Protein AF-A0A9W6Z9N2-F1 (afdb_monomer_lite)

Radius of gyration: 21.75 Å; chains: 1; bounding box: 76×31×56 Å

Organism: NCBI:txid1714387

Foldseek 3Di:
DVVVVVVVVVVVVVVLVVLVVQEDDLVQLCQQLRDQLSVCCVPPVPVLSVQLVVQCVVVVDPRSLQSNLLSSNCRNPVVVSVVVVVCCVVVVDPDDRSSDTDDPVCVVVVVVVVCVVCVVVVVVVVCVVVDDPDDD

Structure (mmCIF, N/CA/C/O backbone):
data_AF-A0A9W6Z9N2-F1
#
_entry.id   AF-A0A9W6Z9N2-F1
#
loop_
_atom_site.group_PDB
_atom_site.id
_atom_site.type_symbol
_atom_site.label_atom_id
_atom_site.label_alt_id
_atom_site.label_comp_id
_atom_site.label_asym_id
_atom_site.label_entity_id
_atom_site.label_seq_id
_atom_site.pdbx_PDB_ins_code
_atom_site.Cartn_x
_atom_site.Cartn_y
_atom_site.Cartn_z
_atom_site.occupancy
_atom_site.B_iso_or_equiv
_atom_site.auth_seq_id
_atom_site.auth_comp_id
_atom_site.auth_asym_id
_atom_site.auth_atom_id
_atom_site.pdbx_PDB_model_num
ATOM 1 N N . MET A 1 1 ? -39.155 11.935 13.699 1.00 63.06 1 MET A N 1
ATOM 2 C CA . MET A 1 1 ? -38.321 10.783 13.287 1.00 63.06 1 MET A CA 1
ATOM 3 C C . MET A 1 1 ? -37.418 11.135 12.101 1.00 63.06 1 MET A C 1
ATOM 5 O O . MET A 1 1 ? -36.252 10.777 12.139 1.00 63.06 1 MET A O 1
ATOM 9 N N . GLU A 1 2 ? -37.889 11.918 11.119 1.00 72.62 2 GLU A N 1
ATOM 10 C CA . GLU A 1 2 ? -37.083 12.379 9.965 1.00 72.62 2 GLU A CA 1
ATOM 11 C C . GLU A 1 2 ? -35.822 13.181 10.333 1.00 72.62 2 GLU A C 1
ATOM 13 O O . GLU A 1 2 ? -34.758 12.938 9.773 1.00 72.62 2 GLU A O 1
ATOM 18 N N . MET A 1 3 ? -35.893 14.067 11.334 1.00 73.31 3 MET A N 1
ATOM 19 C CA . MET A 1 3 ? -34.733 14.867 11.763 1.00 73.31 3 MET A CA 1
ATOM 20 C C . MET A 1 3 ? -33.562 14.018 12.282 1.00 73.31 3 MET A C 1
ATOM 22 O O . MET A 1 3 ? -32.408 14.356 12.044 1.00 73.31 3 MET A O 1
ATOM 26 N N . ALA A 1 4 ? -33.840 12.894 12.950 1.00 75.69 4 ALA A N 1
ATOM 27 C CA . ALA A 1 4 ? -32.794 11.991 13.431 1.00 75.69 4 ALA A CA 1
ATOM 28 C C . ALA A 1 4 ? -32.099 11.266 12.268 1.00 75.69 4 ALA A C 1
ATOM 30 O O . ALA A 1 4 ? -30.886 11.085 12.292 1.00 75.69 4 ALA A O 1
ATOM 31 N N . LEU A 1 5 ? -32.853 10.910 11.223 1.00 77.25 5 LEU A N 1
ATOM 32 C CA . LEU A 1 5 ? -32.316 10.254 10.031 1.00 77.25 5 LEU A CA 1
ATOM 33 C C . LEU A 1 5 ? -31.390 11.190 9.238 1.00 77.25 5 LEU A C 1
ATOM 35 O O . LEU A 1 5 ? -30.317 10.775 8.806 1.00 77.25 5 LEU A O 1
ATOM 39 N N . ILE A 1 6 ? -31.776 12.463 9.102 1.00 79.94 6 ILE A N 1
ATOM 40 C CA . ILE A 1 6 ? -30.977 13.493 8.420 1.00 79.94 6 ILE A CA 1
ATOM 41 C C . ILE A 1 6 ? -29.659 13.743 9.162 1.00 79.94 6 ILE A C 1
ATOM 43 O O . ILE A 1 6 ? -28.604 13.803 8.535 1.00 79.94 6 ILE A O 1
ATOM 47 N N . TYR A 1 7 ? -29.694 13.832 10.495 1.00 75.81 7 TYR A N 1
ATOM 48 C CA . TYR A 1 7 ? -28.484 14.011 11.304 1.00 75.81 7 TYR A CA 1
ATOM 49 C C . TYR A 1 7 ? -27.525 12.821 11.203 1.00 75.81 7 TYR A C 1
ATOM 51 O O . TYR A 1 7 ? -26.319 13.021 11.083 1.00 75.81 7 TYR A O 1
ATOM 59 N N . VAL A 1 8 ? -28.046 11.590 11.213 1.00 78.50 8 VAL A N 1
ATOM 60 C CA . VAL A 1 8 ? -27.226 10.380 11.047 1.00 78.50 8 VAL A CA 1
ATOM 61 C C . VAL A 1 8 ? -26.595 10.329 9.652 1.00 78.50 8 VAL A C 1
ATOM 63 O O . VAL A 1 8 ? -25.409 10.033 9.538 1.00 78.50 8 VAL A O 1
ATOM 66 N N . LEU A 1 9 ? -27.340 10.683 8.601 1.00 74.12 9 LEU A N 1
ATOM 67 C CA . LEU A 1 9 ? -26.814 10.757 7.232 1.00 74.12 9 LEU A CA 1
ATOM 68 C C . LEU A 1 9 ? -25.728 11.830 7.072 1.00 74.12 9 LEU A C 1
ATOM 70 O O . LEU A 1 9 ? -24.705 11.573 6.440 1.00 74.12 9 LEU A O 1
ATOM 74 N N . LEU A 1 10 ? -25.915 13.006 7.676 1.00 72.56 10 LEU A N 1
ATOM 75 C CA . LEU A 1 10 ? -24.905 14.069 7.689 1.00 72.56 10 LEU A CA 1
ATOM 76 C C . LEU A 1 10 ? -23.636 13.642 8.434 1.00 72.56 10 LEU A C 1
ATOM 78 O O . LEU A 1 10 ? -22.532 13.886 7.950 1.00 72.56 10 LEU A O 1
ATOM 82 N N . LEU A 1 11 ? -23.783 12.965 9.576 1.00 72.75 11 LEU A N 1
ATOM 83 C CA . LEU A 1 11 ? -22.654 12.443 10.346 1.00 72.75 11 LEU A CA 1
ATOM 84 C C . LEU A 1 11 ? -21.871 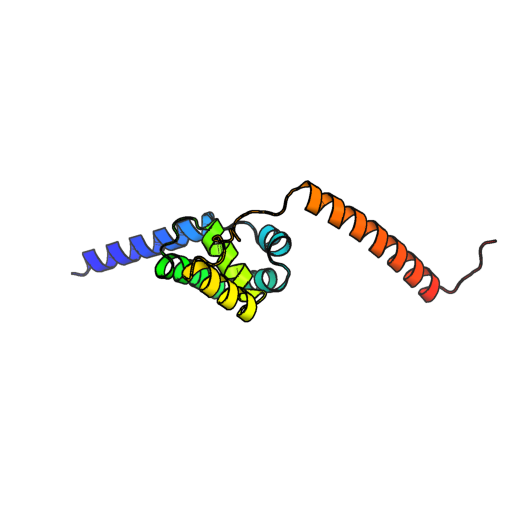11.388 9.557 1.00 72.75 11 LEU A C 1
ATOM 86 O O . LEU A 1 11 ? -20.651 11.499 9.458 1.00 72.75 11 LEU A O 1
ATOM 90 N N . LEU A 1 12 ? -22.558 10.426 8.935 1.00 71.12 12 LEU A N 1
ATOM 91 C CA . LEU A 1 12 ? -21.923 9.396 8.105 1.00 71.12 12 LEU A CA 1
ATOM 92 C C . LEU A 1 12 ? -21.197 10.006 6.899 1.00 71.12 12 LEU A C 1
ATOM 94 O O . LEU A 1 12 ? -20.041 9.679 6.652 1.00 71.12 12 LEU A O 1
ATOM 98 N N . SER A 1 13 ? -21.831 10.956 6.205 1.00 72.38 13 SER A N 1
ATOM 99 C CA . SER A 1 13 ? -21.209 11.658 5.078 1.00 72.38 13 SER A CA 1
ATOM 100 C C . SER A 1 13 ? -19.962 12.435 5.500 1.00 72.38 13 SER A C 1
ATOM 102 O O . SER A 1 13 ? -18.956 12.399 4.791 1.00 72.38 13 SER A O 1
ATOM 104 N N . SER A 1 14 ? -20.002 13.108 6.653 1.00 70.00 14 SER A N 1
ATOM 105 C CA . SER A 1 14 ? -18.847 13.846 7.168 1.00 70.00 14 SER A CA 1
ATOM 106 C C . SER A 1 14 ? -17.695 12.921 7.568 1.00 70.00 14 SER A C 1
ATOM 108 O O . SER A 1 14 ? -16.542 13.243 7.289 1.00 70.00 14 SER A O 1
ATOM 110 N N . ALA A 1 15 ? -17.993 11.748 8.137 1.00 71.50 15 ALA A N 1
ATOM 111 C CA . ALA A 1 15 ? 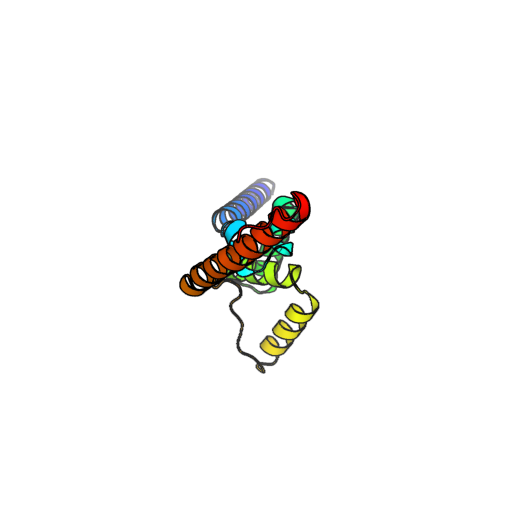-16.989 10.766 8.533 1.00 71.50 15 ALA A CA 1
ATOM 112 C C . ALA A 1 15 ? -16.238 10.197 7.317 1.00 71.50 15 ALA A C 1
ATOM 114 O O . ALA A 1 15 ? -15.007 10.231 7.293 1.00 71.50 15 ALA A O 1
ATOM 115 N N . SER A 1 16 ? -16.949 9.784 6.265 1.00 70.88 16 SER A N 1
ATOM 116 C CA . SER A 1 16 ? -16.310 9.307 5.028 1.00 70.88 16 SER A CA 1
ATOM 117 C C . SER A 1 16 ? -15.466 10.393 4.350 1.00 70.88 16 SER A C 1
ATOM 119 O O . SER A 1 16 ? -14.359 10.139 3.869 1.00 70.88 16 SER A O 1
ATOM 121 N N . LEU A 1 17 ? -15.921 11.652 4.391 1.00 74.56 17 LEU A N 1
ATOM 122 C CA . LEU A 1 17 ? -15.129 12.782 3.897 1.00 74.56 17 LEU A CA 1
ATOM 123 C C . LEU A 1 17 ? -13.842 12.987 4.711 1.00 74.56 17 LEU A C 1
ATOM 125 O O . LEU A 1 17 ? -12.792 13.269 4.143 1.00 74.56 17 LEU A O 1
ATOM 129 N N . THR A 1 18 ? -13.890 12.815 6.034 1.00 75.56 18 THR A N 1
ATOM 130 C CA . THR A 1 18 ? -12.683 12.922 6.869 1.00 75.56 18 THR A CA 1
ATOM 131 C C . THR A 1 18 ? -11.691 11.790 6.630 1.00 75.56 18 THR A C 1
ATOM 133 O O . THR A 1 18 ? -10.491 12.055 6.596 1.00 75.56 18 THR A O 1
ATOM 136 N N . VAL A 1 19 ? -12.169 10.561 6.405 1.00 78.50 19 VAL A N 1
ATOM 137 C CA . VAL A 1 19 ? -11.306 9.415 6.085 1.00 78.50 19 VAL A CA 1
ATOM 138 C C . VAL A 1 19 ? -10.584 9.660 4.766 1.00 78.50 19 VAL A C 1
ATOM 140 O O . VAL A 1 19 ? -9.359 9.580 4.731 1.00 78.50 19 VAL A O 1
ATOM 143 N N . SER A 1 20 ? -11.307 10.043 3.707 1.00 77.56 20 SER A N 1
ATOM 144 C CA . SER A 1 20 ? -10.704 10.292 2.388 1.00 77.56 20 SER A CA 1
ATOM 145 C C . SER A 1 20 ? -9.612 11.373 2.410 1.00 77.56 20 SER A C 1
ATOM 147 O O . SER A 1 20 ? -8.585 11.209 1.750 1.00 77.56 20 SER A O 1
ATOM 149 N N . LEU A 1 21 ? -9.764 12.432 3.220 1.00 82.44 21 LEU A N 1
ATOM 150 C CA . LEU A 1 21 ? -8.725 13.457 3.405 1.00 82.44 21 LEU A CA 1
ATOM 151 C C . LEU A 1 21 ? -7.475 12.952 4.145 1.00 82.44 21 LEU A C 1
ATOM 153 O O . LEU A 1 21 ? -6.406 13.542 3.989 1.00 82.44 21 LEU A O 1
ATOM 157 N N . GLN A 1 22 ? -7.599 11.911 4.969 1.00 86.50 22 GLN A N 1
ATOM 158 C CA . GLN A 1 22 ? -6.504 11.373 5.785 1.00 86.50 22 GLN A CA 1
ATOM 159 C C . GLN A 1 22 ? -5.713 10.261 5.086 1.00 86.50 22 GLN A C 1
ATOM 161 O O . GLN A 1 22 ? -4.627 9.902 5.545 1.00 86.50 22 GLN A O 1
ATOM 166 N N . LEU A 1 23 ? -6.218 9.730 3.969 1.00 89.25 23 LEU A N 1
ATOM 167 C CA . LEU A 1 23 ? -5.525 8.702 3.198 1.00 89.25 23 LEU A CA 1
ATOM 168 C C . LEU A 1 23 ? -4.193 9.229 2.656 1.00 89.25 23 LEU A C 1
ATOM 170 O O . LEU A 1 23 ? -4.132 10.268 1.993 1.00 89.25 23 LEU A O 1
ATOM 174 N N . TYR A 1 24 ? -3.118 8.460 2.833 1.00 91.12 24 TYR A N 1
ATOM 175 C CA . TYR A 1 24 ? -1.851 8.774 2.172 1.00 91.12 24 TYR A CA 1
ATOM 176 C C . TYR A 1 24 ? -1.993 8.652 0.652 1.00 91.12 24 TYR A C 1
ATOM 178 O O . TYR A 1 24 ? -2.917 8.014 0.158 1.00 91.12 24 TYR A O 1
ATOM 186 N N . SER A 1 25 ? -1.088 9.253 -0.126 1.00 91.69 25 SER A N 1
ATOM 187 C CA . SER A 1 25 ? -1.212 9.328 -1.594 1.00 91.69 25 SER A CA 1
ATOM 188 C C . SER A 1 25 ? -1.151 7.955 -2.300 1.00 91.69 25 SER A C 1
ATOM 190 O O . SER A 1 25 ? -0.530 7.028 -1.772 1.00 91.69 25 SER A O 1
ATOM 192 N N . PRO A 1 26 ? -1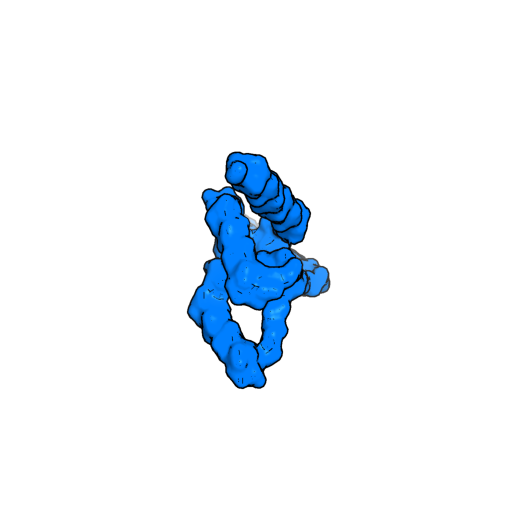.710 7.798 -3.519 1.00 91.94 26 PRO A N 1
ATOM 193 C CA . PRO A 1 26 ? -1.557 6.563 -4.300 1.00 91.94 26 PRO A CA 1
ATOM 194 C C . PRO A 1 26 ? -0.091 6.201 -4.572 1.00 91.94 26 PRO A C 1
ATOM 196 O O . PRO A 1 26 ? 0.275 5.030 -4.564 1.00 91.94 26 PRO A O 1
ATOM 199 N N . VAL A 1 27 ? 0.781 7.197 -4.751 1.00 90.44 27 VAL A N 1
ATOM 200 C CA . VAL A 1 27 ? 2.225 6.963 -4.912 1.00 90.44 27 VAL A CA 1
ATOM 201 C C . VAL A 1 27 ? 2.810 6.334 -3.648 1.00 90.44 27 VAL A C 1
ATOM 203 O O . VAL A 1 27 ? 3.615 5.411 -3.729 1.00 90.44 27 VAL A O 1
ATOM 206 N N . SER A 1 28 ? 2.365 6.773 -2.470 1.00 89.00 28 SER A N 1
ATOM 207 C CA . SER A 1 28 ? 2.757 6.154 -1.204 1.00 89.00 28 SER A CA 1
ATOM 208 C C . SER A 1 28 ? 2.275 4.702 -1.115 1.00 89.00 28 SER A C 1
ATOM 210 O O . SER A 1 28 ? 3.065 3.859 -0.702 1.00 89.00 28 SER A O 1
ATOM 212 N N . THR A 1 29 ? 1.053 4.383 -1.570 1.00 92.00 29 THR A N 1
ATOM 213 C CA . THR A 1 29 ? 0.571 2.991 -1.706 1.00 92.00 29 THR A CA 1
ATOM 214 C C . THR A 1 29 ? 1.516 2.161 -2.576 1.00 92.00 29 THR A C 1
ATOM 216 O O . THR A 1 29 ? 1.954 1.093 -2.152 1.00 92.00 29 THR A O 1
ATOM 219 N N . LEU A 1 30 ? 1.882 2.669 -3.760 1.00 91.62 30 LEU A N 1
ATOM 220 C CA . LEU A 1 30 ? 2.777 1.975 -4.690 1.00 91.62 30 LEU A CA 1
ATOM 221 C C . LEU A 1 30 ? 4.139 1.673 -4.054 1.00 91.62 30 LEU A C 1
ATOM 223 O O . LEU A 1 30 ? 4.640 0.556 -4.162 1.00 91.62 30 LEU A O 1
ATOM 227 N N . LEU A 1 31 ? 4.724 2.662 -3.376 1.00 88.50 31 LEU A N 1
ATOM 228 C CA . LEU A 1 31 ? 6.035 2.536 -2.735 1.00 88.50 31 LEU A CA 1
ATOM 229 C C . LEU A 1 31 ? 6.023 1.621 -1.501 1.00 88.50 31 LEU A C 1
ATOM 231 O O . LEU A 1 31 ? 7.047 1.022 -1.183 1.00 88.50 31 LEU A O 1
ATOM 235 N N . ARG A 1 32 ? 4.891 1.536 -0.793 1.00 87.44 32 ARG A N 1
ATOM 236 C CA . ARG A 1 32 ? 4.733 0.754 0.444 1.00 87.44 32 ARG A CA 1
ATOM 237 C C . ARG A 1 32 ? 4.351 -0.694 0.167 1.00 87.44 32 ARG A C 1
ATOM 239 O O . ARG A 1 32 ? 5.037 -1.610 0.607 1.00 87.44 32 ARG A O 1
ATOM 246 N N . ASN A 1 33 ? 3.259 -0.873 -0.567 1.00 87.62 33 ASN A N 1
ATOM 247 C CA . ASN A 1 33 ? 2.529 -2.134 -0.677 1.00 87.62 33 ASN A CA 1
ATOM 248 C C . ASN A 1 33 ? 2.481 -2.667 -2.117 1.00 87.62 33 ASN A C 1
ATOM 250 O O . ASN A 1 33 ? 1.970 -3.757 -2.368 1.00 87.62 33 ASN A O 1
ATOM 254 N N . GLY A 1 34 ? 3.053 -1.924 -3.068 1.00 89.81 34 GLY A N 1
ATOM 255 C CA . GLY A 1 34 ? 3.262 -2.383 -4.432 1.00 89.81 34 GLY A CA 1
ATOM 256 C C . GLY A 1 34 ? 2.137 -2.023 -5.410 1.00 89.81 34 GLY A C 1
ATOM 257 O O . GLY A 1 34 ? 1.249 -1.218 -5.118 1.00 89.81 34 GLY A O 1
ATOM 258 N N . PRO A 1 35 ? 2.196 -2.587 -6.629 1.00 93.69 35 PRO A N 1
ATOM 259 C CA . PRO A 1 35 ? 1.392 -2.122 -7.755 1.00 93.69 35 PRO A CA 1
ATOM 260 C C . PRO A 1 35 ? -0.076 -2.536 -7.677 1.00 93.69 35 PRO A C 1
ATOM 262 O O . PRO A 1 35 ? -0.927 -1.810 -8.179 1.00 93.69 35 PRO A O 1
ATOM 265 N N . VAL A 1 36 ? -0.394 -3.669 -7.049 1.00 95.62 36 VAL A N 1
ATOM 266 C CA . VAL A 1 36 ? -1.773 -4.176 -6.971 1.00 95.62 36 VAL A CA 1
ATOM 267 C C . VAL A 1 36 ? -2.693 -3.204 -6.222 1.00 95.62 36 VAL A C 1
ATOM 269 O O . VAL A 1 36 ? -3.634 -2.711 -6.845 1.00 95.62 36 VAL A O 1
ATOM 272 N N . PRO A 1 37 ? -2.431 -2.835 -4.951 1.00 94.81 37 PRO A N 1
ATOM 273 C CA . PRO A 1 37 ? -3.284 -1.874 -4.251 1.00 94.81 37 PRO A CA 1
ATOM 274 C C . PRO A 1 37 ? -3.276 -0.486 -4.911 1.00 94.81 37 PRO A C 1
ATOM 276 O O . PRO A 1 37 ? -4.299 0.198 -4.920 1.00 94.81 37 PRO A O 1
ATOM 279 N N . PHE A 1 38 ? -2.165 -0.087 -5.542 1.00 96.00 38 PHE A N 1
ATOM 280 C CA . PHE A 1 38 ? -2.093 1.150 -6.322 1.00 96.00 38 PHE A CA 1
ATOM 281 C C . PHE A 1 38 ? -3.086 1.150 -7.494 1.00 96.00 38 PHE A C 1
ATOM 283 O O . PHE A 1 38 ? -3.866 2.090 -7.644 1.00 96.00 38 PHE A O 1
ATOM 290 N N . ILE A 1 39 ? -3.101 0.082 -8.295 1.00 96.31 39 ILE A N 1
ATOM 291 C CA . ILE A 1 39 ? -4.020 -0.059 -9.429 1.00 96.31 39 ILE A CA 1
ATOM 292 C C . ILE A 1 39 ? -5.466 -0.140 -8.936 1.00 96.31 39 ILE A C 1
ATOM 294 O O . ILE A 1 39 ? -6.336 0.523 -9.504 1.00 96.31 39 ILE A O 1
ATOM 298 N N . THR A 1 40 ? -5.734 -0.896 -7.868 1.00 95.75 40 THR A N 1
ATOM 299 C CA . THR A 1 40 ? -7.073 -0.988 -7.268 1.00 95.75 40 THR A CA 1
ATOM 300 C C . THR A 1 40 ? -7.590 0.387 -6.872 1.00 95.75 40 THR A C 1
ATOM 302 O O . THR A 1 40 ? -8.716 0.738 -7.206 1.00 95.75 40 THR A O 1
ATOM 305 N N . ARG A 1 41 ? -6.755 1.219 -6.248 1.00 94.19 41 ARG A N 1
ATOM 306 C CA . ARG A 1 41 ? -7.149 2.573 -5.857 1.00 94.19 41 ARG A CA 1
ATOM 307 C C . ARG A 1 41 ? -7.470 3.476 -7.047 1.00 94.19 41 ARG A C 1
ATOM 309 O O . ARG A 1 41 ? -8.404 4.267 -6.972 1.00 94.19 41 ARG A O 1
ATOM 316 N N . LEU A 1 42 ? -6.714 3.364 -8.138 1.00 94.69 42 LEU A N 1
ATOM 317 C CA . LEU A 1 42 ? -6.950 4.167 -9.342 1.00 94.69 42 LEU A CA 1
ATOM 318 C C . LEU A 1 42 ? -8.187 3.721 -10.124 1.00 94.69 42 LEU A C 1
ATOM 320 O O . LEU A 1 42 ? -8.865 4.546 -10.729 1.00 94.69 42 LEU A O 1
ATOM 324 N N . THR A 1 43 ? -8.467 2.420 -10.135 1.00 96.75 43 THR A N 1
ATOM 325 C CA . THR A 1 43 ? -9.542 1.839 -10.952 1.00 96.75 43 THR A CA 1
ATOM 326 C C . THR A 1 43 ? -10.857 1.689 -10.193 1.00 96.75 43 THR A C 1
ATOM 328 O O . THR A 1 43 ? -11.920 1.705 -10.809 1.00 96.75 43 THR A O 1
ATOM 331 N N . LYS A 1 44 ? -10.800 1.555 -8.864 1.00 95.31 44 LYS A N 1
ATOM 332 C CA . LYS A 1 44 ? -11.936 1.261 -7.981 1.00 95.31 44 LYS A CA 1
ATOM 333 C C . LYS A 1 44 ? -11.874 2.073 -6.673 1.00 95.31 44 LYS A C 1
ATOM 335 O O . LYS A 1 44 ? -11.876 1.488 -5.588 1.00 95.31 44 LYS A O 1
ATOM 340 N N . PRO A 1 45 ? -11.833 3.416 -6.735 1.00 91.56 45 PRO A N 1
ATOM 341 C CA . PRO A 1 45 ? -11.617 4.256 -5.555 1.00 91.56 45 PRO A CA 1
ATOM 342 C C . PRO A 1 45 ? -12.705 4.090 -4.484 1.00 91.56 45 PRO A C 1
ATOM 344 O O . PRO A 1 45 ? -12.383 3.928 -3.314 1.00 91.56 45 PRO A O 1
ATOM 347 N N . ALA A 1 46 ? -13.984 4.036 -4.872 1.00 90.75 46 ALA A N 1
ATOM 348 C CA . ALA A 1 46 ? -15.089 3.900 -3.919 1.00 90.75 46 ALA A CA 1
ATOM 349 C C . ALA A 1 46 ? -15.101 2.536 -3.198 1.00 90.75 46 ALA A C 1
ATOM 351 O O . ALA A 1 46 ? -15.313 2.474 -1.989 1.00 90.75 46 ALA A O 1
ATOM 352 N N . GLU A 1 47 ? -14.838 1.438 -3.922 1.00 93.00 47 GLU A N 1
ATOM 353 C CA . GLU A 1 47 ? -14.711 0.099 -3.318 1.00 93.00 47 GLU A CA 1
ATOM 354 C C . GLU A 1 47 ? -13.505 0.036 -2.373 1.00 93.00 47 GLU A C 1
ATOM 356 O O . GLU A 1 47 ? -13.572 -0.575 -1.306 1.00 93.00 47 GLU A O 1
ATOM 361 N N . TYR A 1 48 ? -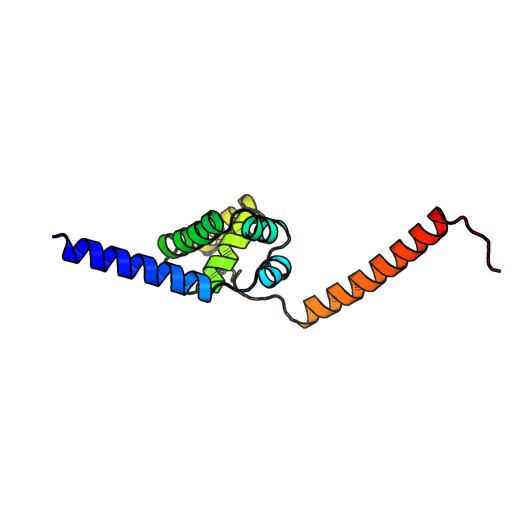12.404 0.685 -2.759 1.00 93.75 48 TYR A N 1
ATOM 362 C CA . TYR A 1 48 ? -11.185 0.754 -1.967 1.00 93.75 48 TYR A CA 1
ATOM 363 C C . TYR A 1 48 ? -11.400 1.515 -0.651 1.00 93.75 48 TYR A C 1
ATOM 365 O O . TYR A 1 48 ? -11.081 0.982 0.408 1.00 93.75 48 TYR A O 1
ATOM 373 N N . GLU A 1 49 ? -11.994 2.709 -0.693 1.00 92.69 49 GLU A N 1
ATOM 374 C CA . GLU A 1 49 ? -12.284 3.508 0.507 1.00 92.69 49 GLU A CA 1
ATOM 375 C C . GLU A 1 49 ? -13.271 2.798 1.436 1.00 92.69 49 GLU A C 1
ATOM 377 O O . GLU A 1 49 ? -13.010 2.674 2.632 1.00 92.69 49 GLU A O 1
ATOM 382 N N . SER A 1 50 ? -14.342 2.217 0.882 1.00 92.00 50 SER A N 1
ATOM 383 C CA . SER A 1 50 ? -15.294 1.430 1.672 1.00 92.00 50 SER A CA 1
ATOM 384 C C . SER A 1 50 ? -14.623 0.245 2.373 1.00 92.00 50 SER A C 1
ATOM 386 O O . SER A 1 50 ? -14.981 -0.092 3.499 1.00 92.00 50 SER A O 1
ATOM 388 N N . LYS A 1 51 ? -13.620 -0.382 1.747 1.00 93.69 51 LYS A N 1
ATOM 389 C CA . LYS A 1 51 ? -12.855 -1.471 2.368 1.00 93.69 51 LYS A CA 1
ATOM 390 C C . LYS A 1 51 ? -11.999 -1.011 3.544 1.00 93.69 51 LYS A C 1
ATOM 392 O O . LYS A 1 51 ? -11.904 -1.743 4.526 1.00 93.69 51 LYS A O 1
ATOM 397 N N . ILE A 1 52 ? -11.434 0.190 3.474 1.00 94.38 52 ILE A N 1
ATOM 398 C CA . ILE A 1 52 ? -10.690 0.786 4.590 1.00 94.38 52 ILE A CA 1
ATOM 399 C C . ILE A 1 52 ? -11.636 1.060 5.754 1.00 94.38 52 ILE A C 1
ATOM 401 O O . ILE A 1 52 ? -11.346 0.670 6.881 1.00 94.38 52 ILE A O 1
ATOM 405 N N . GLU A 1 53 ? -12.790 1.668 5.481 1.00 92.44 53 GLU A N 1
ATOM 406 C CA . GLU A 1 53 ? -13.808 1.928 6.501 1.00 92.44 53 GLU A CA 1
ATOM 407 C C . GLU A 1 53 ? -14.316 0.627 7.139 1.00 92.44 53 GLU A C 1
ATOM 409 O O . GLU A 1 53 ? -14.401 0.533 8.363 1.00 92.44 53 GLU A O 1
ATOM 414 N N . GLN A 1 54 ? -14.590 -0.406 6.331 1.00 93.06 54 GLN A N 1
ATOM 415 C CA . GLN A 1 54 ? -14.949 -1.742 6.825 1.00 93.06 54 GLN A CA 1
ATOM 416 C C . GLN A 1 54 ? -13.875 -2.283 7.767 1.00 93.06 54 GLN A C 1
ATOM 418 O O . GLN A 1 54 ? -14.192 -2.709 8.876 1.00 93.06 54 GLN A O 1
ATOM 423 N N . TYR A 1 55 ? -12.604 -2.204 7.367 1.00 93.25 55 TYR A N 1
ATOM 424 C CA . TYR A 1 55 ? -11.505 -2.648 8.211 1.00 93.25 55 TYR A CA 1
ATOM 425 C C . TYR A 1 55 ? -11.436 -1.857 9.524 1.00 93.25 55 TYR A C 1
ATOM 427 O O . TYR A 1 55 ? -11.301 -2.467 10.584 1.00 93.25 55 TYR A O 1
ATOM 435 N N . MET A 1 56 ? -11.568 -0.525 9.493 1.00 91.94 56 MET A N 1
ATOM 436 C CA . MET A 1 56 ? -11.583 0.313 10.703 1.00 91.94 56 MET A CA 1
ATOM 437 C C . MET A 1 56 ? -12.709 -0.086 11.660 1.00 91.94 56 MET A C 1
ATOM 439 O O . MET A 1 56 ? -12.496 -0.172 12.869 1.00 91.94 56 MET A O 1
ATOM 443 N N . LEU A 1 57 ? -13.897 -0.376 11.129 1.00 92.50 57 LEU A N 1
ATOM 444 C CA . LEU A 1 57 ? -15.050 -0.790 11.927 1.00 92.50 57 LEU A CA 1
ATOM 445 C C . LEU A 1 57 ? -14.859 -2.182 12.542 1.00 92.50 57 LEU A C 1
ATOM 447 O O . LEU A 1 57 ? -15.110 -2.365 13.734 1.00 92.50 57 LEU A O 1
ATOM 451 N N . GLU A 1 58 ? -14.398 -3.153 11.753 1.00 92.12 58 GLU A N 1
ATOM 452 C CA . GLU A 1 58 ? -14.217 -4.544 12.187 1.00 92.12 58 GLU A CA 1
ATOM 453 C C . GLU A 1 58 ? -13.066 -4.693 13.190 1.00 92.12 58 GLU A C 1
ATOM 455 O O . GLU A 1 58 ? -13.208 -5.357 14.219 1.00 92.12 58 GLU A O 1
ATOM 460 N N . SER A 1 59 ? -11.933 -4.042 12.917 1.00 87.88 59 SER A N 1
ATOM 461 C CA . SER A 1 59 ? -10.731 -4.103 13.758 1.00 87.88 59 SER A CA 1
ATOM 462 C C . SER A 1 59 ? -10.734 -3.095 14.910 1.00 87.88 59 SER A C 1
ATOM 464 O O . SER A 1 59 ? -9.906 -3.199 15.815 1.00 87.88 59 SER A O 1
ATOM 466 N N . LYS A 1 60 ? -11.676 -2.140 14.905 1.00 90.00 60 LYS A N 1
ATOM 467 C CA . LYS A 1 60 ? -11.723 -0.978 15.811 1.00 90.00 60 LYS A CA 1
ATOM 468 C C . LYS A 1 60 ? -10.463 -0.104 15.736 1.00 90.00 60 LYS A C 1
ATOM 470 O O . LYS A 1 60 ? -10.148 0.598 16.701 1.00 90.00 60 LYS A O 1
ATOM 475 N N . GLU A 1 61 ? -9.758 -0.150 14.606 1.00 88.75 61 GLU A N 1
ATOM 476 C CA . GLU A 1 61 ? -8.604 0.699 14.335 1.00 88.75 61 GLU A CA 1
ATOM 477 C C . GLU A 1 61 ? -9.047 2.160 14.192 1.00 88.75 61 GLU A C 1
ATOM 479 O O . GLU A 1 61 ? -10.029 2.473 13.515 1.00 88.75 61 GLU A O 1
ATOM 484 N N . LYS A 1 62 ? -8.323 3.058 14.859 1.00 88.50 62 LYS A N 1
ATOM 485 C CA . LYS A 1 62 ? -8.593 4.499 14.850 1.00 88.50 62 LYS A CA 1
ATOM 486 C C . LYS A 1 62 ? -7.673 5.244 13.894 1.00 88.50 62 LYS A C 1
ATOM 488 O O . LYS A 1 62 ? -8.034 6.332 13.453 1.00 88.50 62 LYS A O 1
ATOM 493 N N . ASP A 1 63 ? -6.504 4.684 13.593 1.00 90.50 63 ASP A N 1
ATOM 494 C CA . ASP A 1 63 ? -5.561 5.279 12.656 1.00 90.50 63 ASP A CA 1
ATOM 495 C C . ASP A 1 63 ? -5.893 4.874 11.210 1.00 90.50 63 ASP A C 1
ATOM 497 O O . ASP A 1 63 ? -5.755 3.715 10.803 1.00 90.50 63 ASP A O 1
ATOM 501 N N . VAL A 1 64 ? -6.310 5.861 10.411 1.00 91.44 64 VAL A N 1
ATOM 502 C CA . VAL A 1 64 ? -6.626 5.686 8.987 1.00 91.44 64 VAL A CA 1
ATOM 503 C C . VAL A 1 64 ? -5.417 5.175 8.200 1.00 91.44 64 VAL A C 1
ATOM 505 O O . VAL A 1 64 ? -5.591 4.362 7.295 1.00 91.44 64 VAL A O 1
ATOM 508 N N . ALA A 1 65 ? -4.191 5.584 8.539 1.00 91.50 65 ALA A N 1
ATOM 509 C CA . ALA A 1 65 ? -2.994 5.134 7.831 1.00 91.50 65 ALA A CA 1
ATOM 510 C C . ALA A 1 65 ? -2.710 3.649 8.090 1.00 91.50 65 ALA A C 1
ATOM 512 O O . ALA A 1 65 ? -2.342 2.920 7.165 1.00 91.50 65 ALA A O 1
ATOM 513 N N . VAL A 1 66 ? -2.929 3.179 9.321 1.00 91.31 66 VAL A N 1
ATOM 514 C CA . VAL A 1 66 ? -2.798 1.758 9.681 1.00 91.31 66 VAL A CA 1
ATOM 515 C C . VAL A 1 66 ? -3.890 0.936 9.000 1.00 91.31 66 VAL A C 1
ATOM 517 O O . VAL A 1 66 ? -3.609 -0.127 8.438 1.00 91.31 66 VAL A O 1
ATOM 520 N N . ALA A 1 67 ? -5.128 1.433 8.985 1.00 93.88 67 ALA A N 1
ATOM 521 C CA . ALA A 1 67 ? -6.237 0.776 8.302 1.00 93.88 67 ALA A CA 1
ATOM 522 C C . ALA A 1 67 ? -6.028 0.690 6.783 1.00 93.88 67 ALA A C 1
ATOM 524 O O . ALA A 1 67 ? -6.231 -0.367 6.176 1.00 93.88 67 ALA A O 1
ATOM 525 N N . GLN A 1 68 ? -5.552 1.776 6.175 1.00 94.94 68 GLN A N 1
ATOM 526 C CA . GLN A 1 68 ? -5.189 1.817 4.765 1.00 94.94 68 GLN A CA 1
ATOM 527 C C . GLN A 1 68 ? -4.039 0.850 4.459 1.00 94.94 68 GLN A C 1
ATOM 529 O O . GLN A 1 68 ? -4.131 0.081 3.504 1.00 94.94 68 GLN A O 1
ATOM 534 N N . GLY A 1 69 ? -3.001 0.814 5.299 1.00 93.94 69 GLY A N 1
ATOM 535 C CA . GLY A 1 69 ? -1.882 -0.116 5.156 1.00 93.94 69 GLY A CA 1
ATOM 536 C C . GLY A 1 69 ? -2.314 -1.582 5.221 1.00 93.94 69 GLY A C 1
ATOM 537 O O . GLY A 1 69 ? -1.896 -2.390 4.395 1.00 93.94 69 GLY A O 1
ATOM 538 N N . ASN A 1 70 ? -3.199 -1.930 6.158 1.00 94.94 70 ASN A N 1
ATOM 539 C CA . ASN A 1 70 ? -3.742 -3.288 6.263 1.00 94.94 70 ASN A CA 1
ATOM 540 C C . ASN A 1 70 ? -4.601 -3.661 5.049 1.00 94.94 70 ASN A C 1
ATOM 542 O O . ASN A 1 70 ? -4.499 -4.777 4.543 1.00 94.94 70 ASN A O 1
ATOM 546 N N . THR A 1 71 ? -5.407 -2.721 4.557 1.00 95.19 71 THR A N 1
ATOM 547 C CA . THR A 1 71 ? -6.212 -2.918 3.346 1.00 95.19 71 THR A CA 1
ATOM 548 C C . THR A 1 71 ? -5.321 -3.121 2.118 1.00 95.19 71 THR A C 1
ATOM 550 O O . THR A 1 71 ? -5.558 -4.019 1.311 1.00 95.19 71 THR A O 1
ATOM 553 N N . ASP A 1 72 ? -4.249 -2.338 1.994 1.00 95.62 72 ASP A N 1
ATOM 554 C CA . ASP A 1 72 ? -3.270 -2.489 0.922 1.00 95.62 72 ASP A CA 1
ATOM 555 C C . ASP A 1 72 ? -2.561 -3.851 0.973 1.00 95.62 72 ASP A C 1
ATOM 557 O O . ASP A 1 72 ? -2.388 -4.496 -0.063 1.00 95.62 72 ASP A O 1
ATOM 561 N N . ALA A 1 73 ? -2.175 -4.304 2.170 1.00 93.69 73 ALA A N 1
ATOM 562 C CA . ALA A 1 73 ? -1.546 -5.605 2.378 1.00 93.69 73 ALA A CA 1
ATOM 563 C C . ALA A 1 73 ? -2.488 -6.762 2.017 1.00 93.69 73 ALA A C 1
ATOM 565 O O . ALA A 1 73 ? -2.065 -7.715 1.359 1.00 93.69 73 ALA A O 1
ATOM 566 N N . TYR A 1 74 ? -3.772 -6.645 2.369 1.00 94.94 74 TYR A N 1
ATOM 567 C CA . TYR A 1 74 ? -4.806 -7.594 1.963 1.00 94.94 74 TYR A CA 1
ATOM 568 C C . TYR A 1 74 ? -4.926 -7.686 0.436 1.00 94.94 74 TYR A C 1
ATOM 570 O O . TYR A 1 74 ? -4.952 -8.785 -0.114 1.00 94.94 74 TYR A O 1
ATOM 578 N N . TYR A 1 75 ? -4.945 -6.550 -0.270 1.00 95.38 75 TYR A N 1
ATOM 579 C CA . TYR A 1 75 ? -4.998 -6.551 -1.734 1.00 95.38 75 TYR A CA 1
ATOM 580 C C . TYR A 1 75 ? -3.730 -7.109 -2.384 1.00 95.38 75 TYR A C 1
ATOM 582 O O . TYR A 1 75 ? -3.816 -7.742 -3.435 1.00 95.38 75 TYR A O 1
ATOM 590 N N . ALA A 1 76 ? -2.559 -6.866 -1.795 1.00 94.06 76 ALA A N 1
ATOM 591 C CA . ALA A 1 76 ? -1.293 -7.345 -2.334 1.00 94.06 76 ALA A CA 1
ATOM 592 C C . ALA A 1 76 ? -1.127 -8.867 -2.178 1.00 94.06 76 ALA A C 1
ATOM 594 O O . ALA A 1 76 ? -0.680 -9.529 -3.115 1.00 94.06 76 ALA A O 1
ATOM 595 N N . ALA A 1 77 ? -1.469 -9.416 -1.008 1.00 93.69 77 ALA A N 1
ATOM 596 C CA . ALA A 1 77 ? -1.310 -10.835 -0.697 1.00 93.69 77 ALA A CA 1
ATOM 597 C C . ALA A 1 77 ? -2.308 -11.287 0.395 1.00 93.69 77 ALA A C 1
ATOM 599 O O . ALA A 1 77 ? -1.940 -11.357 1.571 1.00 93.69 77 ALA A O 1
ATOM 600 N N . PRO A 1 78 ? -3.556 -11.638 0.033 1.00 93.50 78 PRO A N 1
ATOM 601 C CA . PRO A 1 78 ? -4.622 -11.888 1.007 1.00 93.50 78 PRO A CA 1
ATOM 602 C C . PRO A 1 78 ? -4.350 -13.100 1.909 1.00 93.50 78 PRO A C 1
ATOM 604 O O . PRO A 1 78 ? -4.583 -13.025 3.112 1.00 93.50 78 PRO A O 1
ATOM 607 N N . GLU A 1 79 ? -3.809 -14.187 1.350 1.00 94.31 79 GLU A N 1
ATOM 608 C CA . GLU A 1 79 ? -3.455 -15.415 2.087 1.00 94.31 79 GLU A CA 1
ATOM 609 C C . GLU A 1 79 ? -2.403 -15.135 3.171 1.00 94.31 79 GLU A C 1
ATOM 611 O O . GLU A 1 79 ? -2.579 -15.468 4.343 1.00 94.31 79 GLU A O 1
ATOM 616 N N . VAL A 1 80 ? -1.325 -14.444 2.786 1.00 92.94 80 VAL A N 1
ATOM 617 C CA . VAL A 1 80 ? -0.221 -14.088 3.687 1.00 92.94 80 VAL A CA 1
ATOM 618 C C . VAL A 1 80 ? -0.706 -13.124 4.763 1.00 92.94 80 VAL A C 1
ATOM 620 O O . VAL A 1 80 ? -0.355 -13.266 5.930 1.00 92.94 80 VAL A O 1
ATOM 623 N N . TRP A 1 81 ? -1.523 -12.141 4.390 1.00 93.31 81 TRP A N 1
ATOM 624 C CA . TRP A 1 81 ? -2.095 -11.204 5.347 1.00 93.31 81 TRP A CA 1
ATOM 625 C C . TRP A 1 81 ? -2.986 -11.915 6.377 1.00 93.31 81 TRP A C 1
ATOM 627 O O . TRP A 1 81 ? -2.847 -11.670 7.576 1.00 93.31 81 TRP A O 1
ATOM 637 N N . ALA A 1 82 ? -3.848 -12.836 5.936 1.00 93.56 82 ALA A N 1
ATOM 638 C CA . ALA A 1 82 ? -4.738 -13.586 6.819 1.00 93.56 82 ALA A CA 1
ATOM 639 C C . ALA A 1 82 ? -3.956 -14.466 7.805 1.00 93.56 82 ALA A C 1
ATOM 641 O O . ALA A 1 82 ? -4.256 -14.470 9.001 1.00 93.56 82 ALA A O 1
ATOM 642 N N . GLU A 1 83 ? -2.913 -15.152 7.329 1.00 93.69 83 GLU A N 1
ATOM 643 C CA . GLU A 1 83 ? -1.997 -15.907 8.187 1.00 93.69 83 GLU A CA 1
ATOM 644 C C . GLU A 1 83 ? -1.347 -14.997 9.239 1.00 93.69 83 GLU A C 1
ATOM 646 O O . GLU A 1 83 ? -1.333 -15.323 10.427 1.00 93.69 83 GLU A O 1
ATOM 651 N N . GLN A 1 84 ? -0.852 -13.825 8.830 1.00 92.62 84 GLN A N 1
ATOM 652 C CA . GLN A 1 84 ? -0.229 -12.881 9.756 1.00 92.62 84 GLN A CA 1
ATOM 653 C C . GLN A 1 84 ? -1.210 -12.390 10.819 1.00 92.62 84 GLN A C 1
ATOM 655 O O . GLN A 1 84 ? -0.867 -12.401 12.000 1.00 92.62 84 GLN A O 1
ATOM 660 N N . LYS A 1 85 ? -2.447 -12.051 10.441 1.00 91.38 85 LYS A N 1
ATOM 661 C CA . LYS A 1 85 ? -3.486 -11.658 11.403 1.00 91.38 85 LYS A CA 1
ATOM 662 C C . LYS A 1 85 ? -3.859 -12.774 12.366 1.00 91.38 85 LYS A C 1
ATOM 664 O O . LYS A 1 85 ? -4.054 -12.506 13.549 1.00 91.38 85 LYS A O 1
ATOM 669 N N . LEU A 1 86 ? -3.892 -14.021 11.906 1.00 92.44 86 LEU A N 1
ATOM 670 C CA . LEU A 1 86 ? -4.113 -15.162 12.788 1.00 92.44 86 LEU A CA 1
ATOM 671 C C . LEU A 1 86 ? -2.977 -15.310 13.813 1.00 92.44 86 LEU A C 1
ATOM 673 O O . LEU A 1 86 ? -3.235 -15.535 14.995 1.00 92.44 86 LEU A O 1
ATOM 677 N N . LEU A 1 87 ? -1.722 -15.152 13.387 1.00 92.31 87 LEU A N 1
ATOM 678 C CA . LEU A 1 87 ? -0.564 -15.225 14.283 1.00 92.31 87 LEU A CA 1
ATOM 679 C C . LEU A 1 87 ? -0.527 -14.071 15.296 1.00 92.31 87 LEU A C 1
ATOM 681 O O . LEU A 1 87 ? -0.174 -14.303 16.455 1.00 92.31 87 LEU A O 1
ATOM 685 N N . GLU A 1 88 ? -0.921 -12.862 14.885 1.00 90.94 88 GLU A N 1
ATOM 686 C CA . GLU A 1 88 ? -1.088 -11.697 15.766 1.00 90.94 88 GLU A CA 1
ATOM 687 C C . GLU A 1 88 ? -2.164 -11.957 16.831 1.00 90.94 88 GLU A C 1
ATOM 689 O O . GLU A 1 88 ? -1.928 -11.752 18.020 1.00 90.94 88 GLU A O 1
ATOM 694 N N . GLN A 1 89 ? -3.322 -12.497 16.432 1.00 88.75 89 GLN A N 1
ATOM 695 C CA . GLN A 1 89 ? -4.409 -12.850 17.357 1.00 88.75 89 GLN A CA 1
ATOM 696 C C . GLN A 1 89 ? -4.013 -13.947 18.352 1.00 88.75 89 GLN A C 1
ATOM 698 O O . GLN A 1 89 ? -4.464 -13.943 19.495 1.00 88.75 89 GLN A O 1
ATOM 703 N N . GLN A 1 90 ? -3.157 -14.881 17.936 1.00 91.56 90 GLN A N 1
ATOM 704 C CA . GLN A 1 90 ? -2.612 -15.932 18.799 1.00 91.56 90 GLN A CA 1
ATOM 705 C C . GLN A 1 90 ? -1.479 -15.437 19.716 1.00 91.56 90 GLN A C 1
ATOM 707 O O . GLN A 1 90 ? -0.962 -16.222 20.510 1.00 91.56 90 GLN A O 1
ATOM 712 N N . GLY A 1 91 ? -1.044 -14.177 19.588 1.00 88.25 91 GLY A N 1
ATOM 713 C CA . GLY A 1 91 ? 0.100 -13.630 20.325 1.00 88.25 91 GLY A CA 1
ATOM 714 C C . GLY A 1 91 ? 1.441 -14.267 19.944 1.00 88.25 91 GLY A C 1
ATOM 715 O O . GLY A 1 91 ? 2.417 -14.149 20.679 1.00 88.25 91 GLY A O 1
ATOM 716 N N . ARG A 1 92 ? 1.503 -14.968 18.804 1.00 88.44 92 ARG A N 1
ATOM 717 C CA . ARG A 1 92 ? 2.714 -15.647 18.306 1.00 88.44 92 ARG A CA 1
ATOM 718 C C . ARG A 1 92 ? 3.597 -14.733 17.465 1.00 88.44 92 ARG A C 1
ATOM 720 O O . ARG A 1 92 ? 4.696 -15.127 17.077 1.00 88.44 92 ARG A O 1
ATOM 727 N N . ARG A 1 93 ? 3.100 -13.538 17.160 1.00 86.94 93 ARG A N 1
ATOM 728 C CA . ARG A 1 93 ? 3.786 -12.489 16.420 1.00 86.94 93 ARG A CA 1
ATOM 729 C C . ARG A 1 93 ? 3.301 -11.131 16.919 1.00 86.94 93 ARG A C 1
ATOM 731 O O . ARG A 1 93 ? 2.138 -10.990 17.285 1.00 86.94 93 ARG A O 1
ATOM 738 N N . GLU A 1 94 ? 4.194 -10.151 16.928 1.00 86.38 94 GLU A N 1
ATOM 739 C CA . GLU A 1 94 ? 3.834 -8.758 17.188 1.00 86.38 94 GLU A CA 1
ATOM 740 C C . GLU A 1 94 ? 2.946 -8.203 16.069 1.00 86.38 94 GLU A C 1
ATOM 742 O O . GLU A 1 94 ? 3.096 -8.586 14.904 1.00 86.38 94 GLU A O 1
ATOM 747 N N . VAL A 1 95 ? 2.038 -7.291 16.427 1.00 82.94 95 VAL A N 1
ATOM 748 C CA . VAL A 1 95 ? 1.158 -6.620 15.464 1.00 82.94 95 VAL A CA 1
ATOM 749 C C . VAL A 1 95 ? 2.010 -5.826 14.484 1.00 82.94 95 VAL A C 1
ATOM 751 O O . VAL A 1 95 ? 2.722 -4.902 14.878 1.00 82.94 95 VAL A O 1
ATOM 754 N N . PHE A 1 96 ? 1.951 -6.200 13.207 1.00 83.19 96 PHE A N 1
ATOM 755 C CA . PHE A 1 96 ? 2.734 -5.529 12.184 1.00 83.19 96 PHE A CA 1
ATOM 756 C C . PHE A 1 96 ? 2.037 -4.246 11.722 1.00 83.19 96 PHE A C 1
ATOM 758 O O . PHE A 1 96 ? 0.880 -4.258 11.292 1.00 83.19 96 PHE A O 1
ATOM 765 N N . ASP A 1 97 ? 2.768 -3.134 11.776 1.00 85.00 97 ASP A N 1
ATOM 766 C CA . ASP A 1 97 ? 2.284 -1.838 11.315 1.00 85.00 97 ASP A CA 1
ATOM 767 C C . ASP A 1 97 ? 2.514 -1.666 9.805 1.00 85.00 97 ASP A C 1
ATOM 769 O O . ASP A 1 97 ? 3.559 -1.201 9.345 1.00 85.00 97 ASP A O 1
ATOM 773 N N . TYR A 1 98 ? 1.494 -2.023 9.025 1.00 83.88 98 TYR A N 1
ATOM 774 C CA . TYR A 1 98 ? 1.455 -1.798 7.578 1.00 83.88 98 TYR A CA 1
ATOM 775 C C . TYR A 1 98 ? 1.276 -0.319 7.186 1.00 83.88 98 TYR A C 1
ATOM 777 O O . TYR A 1 98 ? 1.465 0.041 6.021 1.00 83.88 98 TYR A O 1
ATOM 785 N N . GLY A 1 99 ? 0.890 0.542 8.133 1.00 81.94 99 GLY A N 1
ATOM 786 C CA . GLY A 1 99 ? 0.758 1.986 7.950 1.00 81.94 99 GLY A CA 1
ATOM 787 C C . GLY A 1 99 ? 2.097 2.721 8.028 1.00 81.94 99 GLY A C 1
ATOM 788 O O . GLY A 1 99 ? 2.184 3.888 7.626 1.00 81.94 99 GLY A O 1
ATOM 789 N N . LYS A 1 100 ? 3.171 2.055 8.469 1.00 84.19 100 LYS A N 1
ATOM 790 C CA . LYS A 1 100 ? 4.514 2.633 8.481 1.00 84.19 100 LYS A CA 1
ATOM 791 C C . LYS A 1 100 ? 5.088 2.726 7.063 1.00 84.19 100 LYS A C 1
ATOM 793 O O . LYS A 1 100 ? 5.092 1.773 6.288 1.00 84.19 100 LYS A O 1
ATOM 798 N N . GLY A 1 101 ? 5.578 3.912 6.700 1.00 77.75 101 GLY A N 1
ATOM 799 C CA . GLY A 1 101 ? 6.200 4.134 5.394 1.00 77.75 101 GLY A CA 1
ATOM 800 C C . GLY A 1 101 ? 7.573 3.474 5.256 1.00 77.75 101 GLY A C 1
ATOM 801 O O . GLY A 1 101 ? 8.246 3.269 6.265 1.00 77.75 101 GLY A O 1
ATOM 802 N N . PRO A 1 102 ? 8.019 3.168 4.021 1.00 79.81 102 PRO A N 1
ATOM 803 C CA . PRO A 1 102 ? 9.389 2.751 3.779 1.00 79.81 102 PRO A CA 1
ATOM 804 C C . PRO A 1 102 ? 10.359 3.848 4.217 1.00 79.81 102 PRO A C 1
ATOM 806 O O . PRO A 1 102 ? 10.116 5.031 3.974 1.00 79.81 102 PRO A O 1
ATOM 809 N N . GLU A 1 103 ? 11.470 3.429 4.820 1.00 85.44 103 GLU A N 1
ATOM 810 C CA . GLU A 1 103 ? 12.562 4.325 5.202 1.00 85.44 103 GLU A CA 1
ATOM 811 C C . GLU A 1 103 ? 13.081 5.076 3.953 1.00 85.44 103 GLU A C 1
ATOM 813 O O . GLU A 1 103 ? 13.320 4.432 2.916 1.00 85.44 103 GLU A O 1
ATOM 818 N N . PRO A 1 104 ? 13.244 6.413 4.000 1.00 84.50 104 PRO A N 1
ATOM 819 C CA . PRO A 1 104 ? 13.640 7.216 2.842 1.00 84.50 104 PRO A CA 1
ATOM 820 C C . PRO A 1 104 ? 14.924 6.725 2.167 1.00 84.50 104 PRO A C 1
ATOM 822 O O . PRO A 1 104 ? 14.999 6.687 0.936 1.00 84.50 104 PRO A O 1
ATOM 825 N N . GLU A 1 105 ? 15.908 6.273 2.947 1.00 86.69 105 GLU A N 1
ATOM 826 C CA . GLU A 1 105 ? 17.170 5.731 2.441 1.00 86.69 105 GLU A CA 1
ATOM 827 C C . GLU A 1 105 ? 16.932 4.519 1.540 1.00 86.69 105 GLU A C 1
ATOM 829 O O . GLU A 1 105 ? 17.547 4.394 0.480 1.00 86.69 105 GLU A O 1
ATOM 834 N N . ARG A 1 106 ? 15.994 3.639 1.915 1.00 87.25 106 ARG A N 1
ATOM 835 C CA . ARG A 1 106 ? 15.653 2.453 1.123 1.00 87.25 106 ARG A CA 1
ATOM 836 C C . ARG A 1 106 ? 15.042 2.847 -0.216 1.00 87.25 106 ARG A C 1
ATOM 8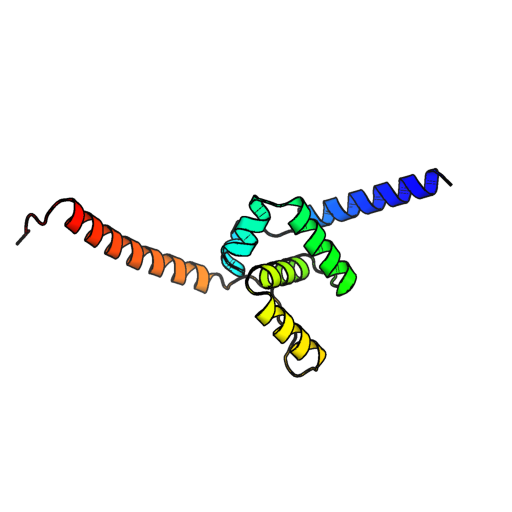38 O O . ARG A 1 106 ? 15.377 2.232 -1.231 1.00 87.25 106 ARG A O 1
ATOM 845 N N . ILE A 1 107 ? 14.171 3.857 -0.232 1.00 86.56 107 ILE A N 1
ATOM 846 C CA . ILE A 1 107 ? 13.550 4.364 -1.464 1.00 86.56 107 ILE A CA 1
ATOM 847 C C . ILE A 1 107 ? 14.628 4.920 -2.393 1.00 86.56 107 ILE A C 1
ATOM 849 O O . ILE A 1 107 ? 14.679 4.554 -3.570 1.00 86.56 107 ILE A O 1
ATOM 853 N N . ILE A 1 108 ? 15.512 5.766 -1.859 1.00 88.00 108 ILE A N 1
ATOM 854 C CA . ILE A 1 108 ? 16.583 6.412 -2.622 1.00 88.00 108 ILE A CA 1
ATOM 855 C C . ILE A 1 108 ? 17.532 5.360 -3.201 1.00 88.00 108 ILE A C 1
ATOM 857 O O . ILE A 1 108 ? 17.766 5.348 -4.409 1.00 88.00 108 ILE A O 1
ATOM 861 N N . LEU A 1 109 ? 18.027 4.435 -2.373 1.00 91.88 109 LEU A N 1
ATOM 862 C CA . LEU A 1 109 ? 18.964 3.396 -2.806 1.00 91.88 109 LEU A CA 1
ATOM 863 C C . LEU A 1 109 ? 18.342 2.452 -3.840 1.00 91.88 109 LEU A C 1
ATOM 865 O O . LEU A 1 109 ? 18.989 2.129 -4.835 1.00 91.88 109 LEU A O 1
ATOM 869 N N . SER A 1 110 ? 17.084 2.047 -3.648 1.00 88.38 110 SER A N 1
ATOM 870 C CA . SER A 1 110 ? 16.387 1.177 -4.606 1.00 88.38 110 SER A CA 1
ATOM 871 C C . SER A 1 110 ? 16.160 1.885 -5.943 1.00 88.38 110 SER A C 1
ATOM 873 O O . SER A 1 110 ? 16.334 1.278 -6.997 1.00 88.38 110 SER A O 1
ATOM 875 N N . SER A 1 111 ? 15.833 3.180 -5.912 1.00 87.69 111 SER A N 1
ATOM 876 C CA . SER A 1 111 ? 15.647 3.994 -7.120 1.00 87.69 111 SER A CA 1
ATOM 877 C C . SER A 1 111 ? 16.962 4.193 -7.877 1.00 87.69 111 SER A C 1
ATOM 879 O O . SER A 1 111 ? 16.994 4.078 -9.101 1.00 87.69 111 SER A O 1
ATOM 881 N N . LEU A 1 112 ? 18.061 4.434 -7.154 1.00 94.56 112 LEU A N 1
ATOM 882 C CA . LEU A 1 112 ? 19.397 4.560 -7.736 1.00 94.56 112 LEU A CA 1
ATOM 883 C C . LEU A 1 112 ? 19.824 3.256 -8.425 1.00 94.56 112 LEU A C 1
ATOM 885 O O . LEU A 1 112 ? 20.262 3.271 -9.575 1.00 94.56 112 LEU A O 1
ATOM 889 N N . TRP A 1 113 ? 19.645 2.117 -7.750 1.00 94.06 113 TRP A N 1
ATOM 890 C CA . TRP A 1 113 ? 19.949 0.806 -8.324 1.00 94.06 113 TRP A CA 1
ATOM 891 C C . TRP A 1 113 ? 19.075 0.481 -9.530 1.00 94.06 113 TRP A C 1
ATOM 893 O O . TRP A 1 113 ? 19.590 0.001 -10.540 1.00 94.06 113 TRP A O 1
ATOM 903 N N . ALA A 1 114 ? 17.779 0.793 -9.468 1.00 92.19 114 ALA A N 1
ATOM 904 C CA . ALA A 1 114 ? 16.893 0.652 -10.613 1.00 92.19 114 ALA A CA 1
ATOM 905 C C . ALA A 1 114 ? 17.404 1.472 -11.807 1.00 92.19 114 ALA A C 1
ATOM 907 O O . ALA A 1 114 ? 17.487 0.939 -12.910 1.00 92.19 114 ALA A O 1
ATOM 908 N N . ALA A 1 115 ? 17.830 2.723 -11.602 1.00 93.88 115 ALA A N 1
ATOM 909 C CA . ALA A 1 115 ? 18.380 3.552 -12.674 1.00 93.88 115 ALA A CA 1
ATOM 910 C C . ALA A 1 115 ? 19.634 2.932 -13.319 1.00 93.88 115 ALA A C 1
ATOM 912 O O . ALA A 1 115 ? 19.755 2.936 -14.544 1.00 93.88 115 ALA A O 1
ATOM 913 N N . VAL A 1 116 ? 20.536 2.341 -12.526 1.00 95.00 116 VAL A N 1
ATOM 914 C CA . VAL A 1 116 ? 21.718 1.627 -13.046 1.00 95.00 116 VAL A CA 1
ATOM 915 C C . VAL A 1 116 ? 21.304 0.406 -13.876 1.00 95.00 116 VAL A C 1
ATOM 917 O O . VAL A 1 116 ? 21.792 0.215 -14.993 1.00 95.00 116 VAL A O 1
ATOM 920 N N . VAL A 1 117 ? 20.377 -0.408 -13.368 1.00 94.56 117 VAL A N 1
ATOM 921 C CA . VAL A 1 117 ? 19.888 -1.614 -14.056 1.00 94.56 117 VAL A CA 1
ATOM 922 C C . VAL A 1 117 ? 19.159 -1.256 -15.353 1.00 94.56 117 VAL A C 1
ATOM 924 O O . VAL A 1 117 ? 19.480 -1.797 -16.408 1.00 94.56 117 VAL A O 1
ATOM 927 N N . PHE A 1 118 ? 18.227 -0.305 -15.323 1.00 95.25 118 PHE A N 1
ATOM 928 C CA . PHE A 1 118 ? 17.498 0.121 -16.520 1.00 95.25 118 PHE A CA 1
ATOM 929 C C . PHE A 1 118 ? 18.393 0.862 -17.515 1.00 95.25 118 PHE A C 1
ATOM 931 O O . PHE A 1 118 ? 18.225 0.687 -18.718 1.00 95.25 118 PHE A O 1
ATOM 938 N N . GLY A 1 119 ? 19.373 1.638 -17.048 1.00 93.81 119 GLY A N 1
ATOM 939 C CA . GLY A 1 119 ? 20.347 2.300 -17.916 1.00 93.81 119 GLY A CA 1
ATOM 940 C C . GLY A 1 119 ? 21.235 1.300 -18.659 1.00 93.81 119 GLY A C 1
ATOM 941 O O . GLY A 1 119 ? 21.438 1.419 -19.868 1.00 93.81 119 GLY A O 1
ATOM 942 N N . THR A 1 120 ? 21.726 0.274 -17.959 1.00 93.38 120 THR A N 1
ATOM 943 C CA . THR A 1 120 ? 22.540 -0.793 -18.564 1.00 93.38 120 THR A CA 1
ATOM 944 C C . THR A 1 120 ? 21.719 -1.673 -19.506 1.00 93.38 120 THR A C 1
ATOM 946 O O . THR A 1 120 ? 22.129 -1.865 -20.651 1.00 93.38 120 THR A O 1
ATOM 949 N N . LEU A 1 121 ? 20.533 -2.130 -19.092 1.00 94.81 121 LEU A N 1
ATOM 950 C CA . LEU A 1 121 ? 19.607 -2.871 -19.957 1.00 94.81 121 LEU A CA 1
ATOM 951 C C . LEU A 1 121 ? 19.197 -2.056 -21.184 1.00 94.81 121 LEU A C 1
ATOM 953 O O . LEU A 1 121 ? 19.245 -2.565 -22.300 1.00 94.81 121 LEU A O 1
ATOM 957 N N . GLY A 1 122 ? 18.849 -0.783 -20.997 1.00 93.94 122 GLY A N 1
ATOM 958 C CA . GLY A 1 122 ? 18.487 0.125 -22.080 1.00 93.94 122 GLY A CA 1
ATOM 959 C C . GLY A 1 122 ? 19.622 0.287 -23.087 1.00 93.94 122 GLY A C 1
ATOM 960 O O . GLY A 1 122 ? 19.385 0.212 -24.291 1.00 93.94 122 GLY A O 1
ATOM 961 N N . ARG A 1 123 ? 20.870 0.411 -22.616 1.00 91.69 123 ARG A N 1
ATOM 962 C CA . ARG A 1 123 ? 22.053 0.438 -23.487 1.00 91.69 123 ARG A CA 1
ATOM 963 C C . ARG A 1 123 ? 22.213 -0.858 -24.280 1.00 91.69 123 ARG A C 1
ATOM 965 O O . ARG A 1 123 ? 22.469 -0.790 -25.479 1.00 91.69 123 ARG A O 1
ATOM 972 N N . VAL A 1 124 ? 22.063 -2.018 -23.640 1.00 92.44 124 VAL A N 1
ATOM 973 C CA . VAL A 1 124 ? 22.159 -3.324 -24.318 1.00 92.44 124 VAL A CA 1
ATOM 974 C C . VAL A 1 124 ? 21.067 -3.459 -25.380 1.00 92.44 124 VAL A C 1
ATOM 976 O O . VAL A 1 124 ? 21.366 -3.770 -26.530 1.00 92.44 124 VAL A O 1
ATOM 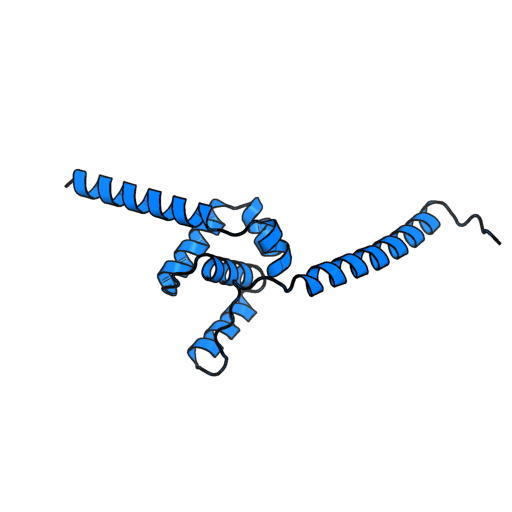979 N N . ILE A 1 125 ? 19.815 -3.151 -25.033 1.00 93.06 125 ILE A N 1
ATOM 980 C CA . ILE A 1 125 ? 18.678 -3.174 -25.963 1.00 93.06 125 ILE A CA 1
ATOM 981 C C . ILE A 1 125 ? 18.927 -2.228 -27.139 1.00 93.06 125 ILE A C 1
ATOM 983 O O . ILE A 1 125 ? 18.722 -2.610 -28.288 1.00 93.06 125 ILE A O 1
ATOM 987 N N . PHE A 1 126 ? 19.418 -1.016 -26.875 1.00 91.94 126 PHE A N 1
ATOM 988 C CA . PHE A 1 126 ? 19.730 -0.041 -27.915 1.00 91.94 126 PHE A CA 1
ATOM 989 C C . PHE A 1 126 ? 20.798 -0.558 -28.889 1.00 91.94 126 PHE A C 1
ATOM 991 O O . PHE A 1 126 ? 20.623 -0.434 -30.101 1.00 91.94 126 PHE A O 1
ATOM 998 N N . GLN A 1 127 ? 21.867 -1.177 -28.374 1.00 90.06 127 GLN A N 1
ATOM 999 C CA . GLN A 1 127 ? 22.935 -1.776 -29.183 1.00 90.06 127 GLN A CA 1
ATOM 1000 C C . GLN A 1 127 ? 22.446 -2.963 -30.023 1.00 90.06 127 GLN A C 1
ATOM 1002 O O . GLN A 1 127 ? 22.847 -3.099 -31.179 1.00 90.06 127 GLN A O 1
ATOM 1007 N N . LEU A 1 128 ? 21.563 -3.799 -29.469 1.00 89.06 128 LEU A N 1
ATOM 1008 C CA . LEU A 1 128 ? 20.941 -4.907 -30.196 1.00 89.06 128 LEU A CA 1
ATOM 1009 C C . LEU A 1 128 ? 19.995 -4.404 -31.294 1.00 89.06 128 LEU A C 1
ATOM 1011 O O . LEU A 1 128 ? 20.011 -4.933 -32.402 1.00 89.06 128 LEU A O 1
ATOM 1015 N N . ALA A 1 129 ? 19.210 -3.363 -31.011 1.00 89.12 129 ALA A N 1
ATOM 1016 C CA . ALA A 1 129 ? 18.235 -2.808 -31.946 1.00 89.12 129 ALA A CA 1
ATOM 1017 C C . ALA A 1 129 ? 18.874 -2.042 -33.118 1.00 89.12 129 ALA A C 1
ATOM 1019 O O . ALA A 1 129 ? 18.336 -2.069 -34.221 1.00 89.12 129 ALA A O 1
ATOM 1020 N N . HIS A 1 130 ? 20.011 -1.371 -32.905 1.00 84.88 130 HIS A N 1
ATOM 1021 C CA . HIS A 1 130 ? 20.650 -0.528 -33.930 1.00 84.88 130 HIS A CA 1
ATOM 1022 C C . HIS A 1 130 ? 21.821 -1.199 -34.654 1.00 84.88 130 HIS A C 1
ATOM 1024 O O . HIS A 1 130 ? 22.434 -0.579 -35.523 1.00 84.88 130 HIS A O 1
ATOM 1030 N N . GLY A 1 131 ? 22.106 -2.465 -34.338 1.00 68.75 131 GLY A N 1
ATOM 1031 C CA . GLY A 1 131 ? 23.234 -3.196 -34.893 1.00 68.75 131 GLY A CA 1
ATOM 1032 C C . GLY A 1 131 ? 24.562 -2.655 -34.365 1.00 68.75 131 GLY A C 1
ATOM 1033 O O . GLY A 1 131 ? 24.896 -1.479 -34.497 1.00 68.75 131 GLY A O 1
ATOM 1034 N N . SER A 1 132 ? 25.359 -3.540 -33.777 1.00 64.31 132 SER A N 1
ATOM 1035 C CA . SER A 1 132 ? 26.736 -3.262 -33.374 1.00 64.31 132 SER A CA 1
ATOM 1036 C C . SER A 1 132 ? 27.563 -2.771 -34.579 1.00 64.31 132 SER A C 1
ATOM 1038 O O . SER A 1 132 ? 28.156 -3.568 -35.307 1.00 64.31 132 SER A O 1
ATOM 1040 N N . ARG A 1 133 ? 27.660 -1.452 -34.784 1.00 60.28 133 ARG A N 1
ATOM 1041 C CA . ARG A 1 133 ? 28.860 -0.866 -35.388 1.00 60.28 133 ARG A CA 1
ATOM 1042 C C . ARG A 1 133 ? 29.896 -0.815 -34.277 1.00 60.28 133 ARG A C 1
ATOM 1044 O O . ARG A 1 133 ? 29.818 0.027 -33.387 1.00 60.28 133 ARG A O 1
ATOM 1051 N N . SER A 1 134 ? 30.781 -1.810 -34.285 1.00 62.81 134 SER A N 1
ATOM 1052 C CA . SER A 1 134 ? 31.877 -1.953 -33.333 1.00 62.81 134 SER A CA 1
ATOM 1053 C C . SER A 1 134 ? 32.651 -0.643 -33.214 1.00 62.81 134 SER A C 1
ATOM 1055 O O . SER A 1 134 ? 33.082 -0.099 -34.230 1.00 62.81 134 SER A O 1
ATOM 1057 N N . LEU A 1 135 ? 32.864 -0.181 -31.988 1.00 54.94 135 LEU A N 1
ATOM 1058 C CA . LEU A 1 135 ? 33.868 0.830 -31.682 1.00 54.94 135 LEU A CA 1
ATOM 1059 C C . LEU A 1 135 ? 34.926 0.150 -30.813 1.00 54.94 135 LEU A C 1
ATOM 1061 O O . LEU A 1 135 ? 34.807 0.109 -29.588 1.00 54.94 135 LEU A O 1
ATOM 1065 N N . TRP A 1 136 ? 35.883 -0.474 -31.503 1.00 57.25 136 TRP A N 1
ATOM 1066 C CA . TRP A 1 136 ? 37.283 -0.279 -31.140 1.00 57.25 136 TRP A CA 1
ATOM 1067 C C . TRP A 1 136 ? 37.647 1.168 -31.471 1.00 57.25 136 TRP A C 1
ATOM 1069 O O . TRP A 1 136 ? 37.140 1.658 -32.509 1.00 57.25 136 TRP A O 1
#

pLDDT: mean 87.21, std 9.07, range [54.94, 96.75]

Sequence (136 aa):
MEMALIYVLLLLSSASLTVSLQLYSPVSTLLRNGPVPFITRLTKPAEYESKIEQYMLESKEKDVAVAQGNTDAYYAAPEVWAEQKLLEQQGRREVFDYGKGPEPERIILSSLWAAVVFGTLGRVIFQLAHGSRSLW

Secondary structure (DSSP, 8-state):
-HHHHHHHHHHHHHHHHHHHHHSPPHHHHHHHH-HHHHHHHHH-HHHHHHHHHHHHHHH----HHHHHHHHHHHHH-HHHHHHHHHHHHTTSSPPP-TTSPPPHHHHHHHHHHHHHHHHHHHHHHHHHHH------